Protein AF-A0A2W5H3U0-F1 (afdb_monomer)

Organism: NCBI:txid151895

Secondary structure (DSSP, 8-state):
------------------PPPP-----SS-EEEEGGG--S-HHHHTSTT---TTPEE--SSS-HHHHHHHTTSS--TTSTTGGGGSPPHHHH-GGGG-EEEE-----PPPPTT-------S--SSEE--EETTEE--SS-EE-S--

Solvent-accessible surface area (backbone atoms only — not comparable to full-atom values): 9787 Å² total; per-residue (Å²): 133,90,81,88,81,79,80,78,75,76,81,75,71,79,75,73,84,74,76,74,82,90,79,82,80,92,51,71,82,32,28,28,44,49,48,86,81,48,89,71,50,60,45,59,60,30,29,86,87,51,84,63,81,92,47,43,72,41,47,47,90,65,46,71,67,55,21,33,41,78,68,65,73,44,69,64,52,88,50,85,70,34,45,80,72,54,81,53,54,88,82,65,36,65,60,78,76,35,62,49,76,49,68,91,82,88,79,80,81,66,61,92,86,53,82,87,82,90,82,73,85,62,44,89,50,64,48,81,48,54,53,75,40,35,74,72,54,94,62,73,48,72,44,51,80,106

pLDDT: mean 89.08, std 15.35, range [42.16, 98.69]

Foldseek 3Di:
DDDDDDPPPDPPDPPPPDDDPDDDDPQADKWKDQPVVDPDDLLQCQAPPDDCPPTAGDGPVDALVVSCVVVVVADDPPPDNSVVVDDDCVVVPDSVRHMDIDDDDDDDDAPDPDDDDDDDQFDPAWDFDDHNSDTDDPDIGGHGGD

Mean predicted aligned error: 8.06 Å

Nearest PDB structures (foldseek):
  2vzo-assembly2_B  TM=7.654E-01  e=9.473E-04  Amycolatopsis orientalis
  2x09-assembly2_B  TM=8.456E-01  e=2.365E-03  Amycolatopsis orientalis
  2vzt-assembly2_B  TM=6.893E-01  e=6.832E-04  Amycolatopsis orientalis
  2vzu-assembly2_B  TM=6.865E-01  e=8.874E-04  Amycolatopsis orientalis
  2vzo-assembly1_A  TM=8.525E-01  e=4.546E-03  Amycolatopsis orientalis

Radius of gyration: 24.67 Å; Cα contacts (8 Å, |Δi|>4): 147; chains: 1; bounding box: 36×46×91 Å

InterPro domains:
  IPR008979 Galactose-binding-like domain superfamily [SSF49785] (19-137)
  IPR043534 Exo-beta-D-glucosaminidase/Endo-beta-mannosidase [PTHR43536] (24-145)
  IPR054593 Beta-mannosidase-like, galactose-binding domain-like [PF22666] (49-138)

Structure (mmCIF, N/CA/C/O backbone):
data_AF-A0A2W5H3U0-F1
#
_entry.id   AF-A0A2W5H3U0-F1
#
loop_
_atom_site.group_PDB
_atom_site.id
_atom_site.type_symbol
_atom_site.label_atom_id
_atom_site.label_alt_id
_atom_site.label_comp_id
_atom_site.label_asym_id
_atom_site.label_entity_id
_atom_site.label_seq_id
_atom_site.pdbx_PDB_ins_code
_atom_site.Cartn_x
_atom_site.Cartn_y
_atom_site.Cartn_z
_atom_site.occupancy
_atom_site.B_iso_or_equiv
_atom_site.auth_seq_id
_atom_site.auth_comp_id
_atom_site.auth_asym_id
_atom_site.auth_atom_id
_atom_site.pdbx_PDB_model_num
ATOM 1 N N . MET A 1 1 ? 16.792 -32.630 72.615 1.00 42.16 1 MET A N 1
ATOM 2 C CA . MET A 1 1 ? 16.633 -33.473 71.407 1.00 42.16 1 MET A CA 1
ATOM 3 C C . MET A 1 1 ? 15.193 -33.385 70.916 1.00 42.16 1 MET A C 1
ATOM 5 O O . MET A 1 1 ? 14.338 -33.843 71.651 1.00 42.16 1 MET A O 1
ATOM 9 N N . LYS A 1 2 ? 14.979 -32.863 69.690 1.00 45.56 2 LYS A N 1
ATOM 10 C CA . LYS A 1 2 ? 13.768 -32.979 68.830 1.00 45.56 2 LYS A CA 1
ATOM 11 C C . LYS A 1 2 ? 12.470 -32.368 69.434 1.00 45.56 2 LYS A C 1
ATOM 13 O O . LYS A 1 2 ? 12.088 -32.708 70.534 1.00 45.56 2 LYS A O 1
ATOM 18 N N . LYS A 1 3 ? 11.700 -31.493 68.784 1.00 43.41 3 LYS A N 1
ATOM 19 C CA . LYS A 1 3 ? 11.368 -31.367 67.361 1.00 43.41 3 LYS A CA 1
ATOM 20 C C . LYS A 1 3 ? 11.099 -29.896 67.017 1.00 43.41 3 LYS A C 1
ATOM 22 O O . LYS A 1 3 ? 10.334 -29.221 67.694 1.00 43.41 3 LYS A O 1
ATOM 27 N N . LEU A 1 4 ? 11.742 -29.453 65.945 1.00 49.75 4 LEU A N 1
ATOM 28 C CA . LEU A 1 4 ? 11.542 -28.184 65.260 1.00 49.75 4 LEU A CA 1
ATOM 29 C C . LEU A 1 4 ? 10.229 -28.298 64.461 1.00 49.75 4 LEU A C 1
ATOM 31 O O . LEU A 1 4 ? 10.176 -29.067 63.502 1.00 49.75 4 LEU A O 1
ATOM 35 N N . LEU A 1 5 ? 9.159 -27.620 64.886 1.00 47.81 5 LEU A N 1
ATOM 36 C CA . LEU A 1 5 ? 7.925 -27.536 64.101 1.00 47.81 5 LEU A CA 1
ATOM 37 C C . LEU A 1 5 ? 8.067 -26.350 63.138 1.00 47.81 5 LEU A C 1
ATOM 39 O O . LEU A 1 5 ? 7.993 -25.192 63.537 1.00 47.81 5 LEU A O 1
ATOM 43 N N . PHE A 1 6 ? 8.357 -26.665 61.879 1.00 47.84 6 PHE A N 1
ATOM 44 C CA . PHE A 1 6 ? 8.384 -25.724 60.768 1.00 47.84 6 PHE A CA 1
ATOM 45 C C . PHE A 1 6 ? 6.969 -25.194 60.509 1.00 47.84 6 PHE A C 1
ATOM 47 O O . PHE A 1 6 ? 6.154 -25.871 59.883 1.00 47.84 6 PHE A O 1
ATOM 54 N N . THR A 1 7 ? 6.677 -23.972 60.947 1.00 50.12 7 THR A N 1
ATOM 55 C CA . THR A 1 7 ? 5.518 -23.225 60.449 1.00 50.12 7 THR A CA 1
ATOM 56 C C . THR A 1 7 ? 5.909 -22.605 59.110 1.00 50.12 7 THR A C 1
ATOM 58 O O . THR A 1 7 ? 6.371 -21.469 59.042 1.00 50.12 7 THR A O 1
ATOM 61 N N . VAL A 1 8 ? 5.779 -23.380 58.031 1.00 49.53 8 VAL A N 1
ATOM 62 C CA . VAL A 1 8 ? 5.814 -22.861 56.658 1.00 49.53 8 VAL A CA 1
ATOM 63 C C . VAL A 1 8 ? 4.501 -22.110 56.447 1.00 49.53 8 VAL A C 1
ATOM 65 O O . VAL A 1 8 ? 3.493 -22.686 56.047 1.00 49.53 8 VAL A O 1
ATOM 68 N N . LEU A 1 9 ? 4.485 -20.829 56.818 1.00 52.00 9 LEU A N 1
ATOM 69 C CA . LEU A 1 9 ? 3.369 -19.939 56.530 1.00 52.00 9 LEU A CA 1
ATOM 70 C C . LEU A 1 9 ? 3.419 -19.628 55.030 1.00 52.00 9 LEU A C 1
ATOM 72 O O . LEU A 1 9 ? 4.367 -19.017 54.540 1.00 52.00 9 LEU A O 1
ATOM 76 N N . GLY A 1 10 ? 2.437 -20.160 54.306 1.00 51.28 10 GL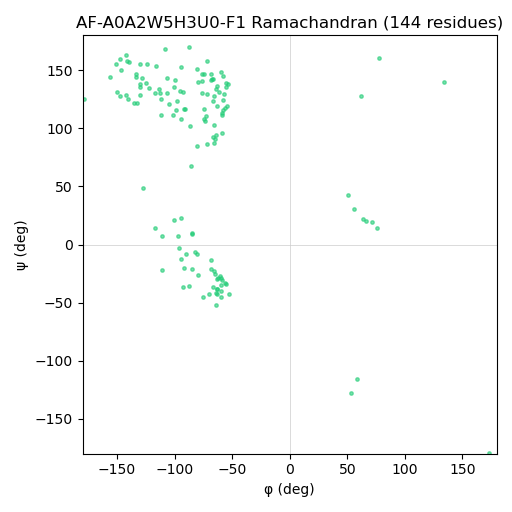Y A N 1
ATOM 77 C CA . GLY A 1 10 ? 2.366 -20.138 52.854 1.00 51.28 10 GLY A CA 1
ATOM 78 C C . GLY A 1 10 ? 2.438 -18.729 52.275 1.00 51.28 10 GLY A C 1
ATOM 79 O O . GLY A 1 10 ? 1.524 -17.925 52.445 1.00 51.28 10 GLY A O 1
ATOM 80 N N . LEU A 1 11 ? 3.489 -18.474 51.498 1.00 52.19 11 LEU A N 1
ATOM 81 C CA . LEU A 1 11 ? 3.418 -17.539 50.384 1.00 52.19 11 LEU A CA 1
ATOM 82 C C . LEU A 1 11 ? 2.464 -18.146 49.346 1.00 52.19 11 LEU A C 1
ATOM 84 O O . LEU A 1 11 ? 2.888 -18.860 48.438 1.00 52.19 11 LEU A O 1
ATOM 88 N N . LEU A 1 12 ? 1.162 -17.882 49.489 1.00 52.94 12 LEU A N 1
ATOM 89 C CA . LEU A 1 12 ? 0.269 -17.895 48.336 1.00 52.94 12 LEU A CA 1
ATOM 90 C C . LEU A 1 12 ? 0.753 -16.767 47.423 1.00 52.94 12 LEU A C 1
ATOM 92 O O . LEU A 1 12 ? 0.406 -15.601 47.598 1.00 52.94 12 LEU A O 1
ATOM 96 N N . SER A 1 13 ? 1.606 -17.117 46.467 1.00 58.81 13 SER A N 1
ATOM 97 C CA . SER A 1 13 ? 1.762 -16.305 45.276 1.00 58.81 13 SER A CA 1
ATOM 98 C C . SER A 1 13 ? 0.379 -16.236 44.632 1.00 58.81 13 SER A C 1
ATOM 100 O O . SER A 1 13 ? -0.170 -17.248 44.195 1.00 58.81 13 SER A O 1
ATOM 102 N N . LEU A 1 14 ? -0.225 -15.046 44.621 1.00 56.66 14 LEU A N 1
ATOM 103 C CA . LEU A 1 14 ? -1.252 -14.742 43.636 1.00 56.66 14 LEU A CA 1
ATOM 104 C C . LEU A 1 14 ? -0.562 -14.918 42.283 1.00 56.66 14 LEU A C 1
ATOM 106 O O . LEU A 1 14 ? 0.155 -14.032 41.825 1.00 56.66 14 LEU A O 1
ATOM 110 N N . ALA A 1 15 ? -0.718 -16.096 41.685 1.00 58.12 15 ALA A N 1
ATOM 111 C CA . ALA A 1 15 ? -0.423 -16.298 40.285 1.00 58.12 15 ALA A CA 1
ATOM 112 C C . ALA A 1 15 ? -1.423 -15.425 39.529 1.00 58.12 15 ALA A C 1
ATOM 114 O O . ALA A 1 15 ? -2.563 -15.818 39.281 1.00 58.12 15 ALA A O 1
ATOM 115 N N . THR A 1 16 ? -1.029 -14.186 39.249 1.00 59.72 16 THR A N 1
ATOM 116 C CA . THR A 1 16 ? -1.723 -13.366 38.275 1.00 59.72 16 THR A CA 1
ATOM 117 C C . THR A 1 16 ? -1.655 -14.142 36.970 1.00 59.72 16 THR A C 1
ATOM 119 O O . THR A 1 16 ? -0.581 -14.368 36.416 1.00 59.72 16 THR A O 1
ATOM 122 N N . ILE A 1 17 ? -2.806 -14.637 36.518 1.00 59.31 17 ILE A N 1
ATOM 123 C CA . ILE A 1 17 ? -2.934 -15.214 35.186 1.00 59.31 17 ILE A CA 1
ATOM 124 C C . ILE A 1 17 ? -2.737 -14.039 34.233 1.00 59.31 17 ILE A C 1
ATOM 126 O O . ILE A 1 17 ? -3.658 -13.270 33.966 1.00 59.31 17 ILE A O 1
ATOM 130 N N . THR A 1 18 ? -1.498 -13.835 33.801 1.00 56.84 18 THR A N 1
ATOM 131 C CA . THR A 1 18 ? -1.183 -12.885 32.749 1.00 56.84 18 THR A CA 1
ATOM 132 C C . THR A 1 18 ? -1.647 -13.517 31.448 1.00 56.84 18 THR A C 1
ATOM 134 O O . THR A 1 18 ? -1.073 -14.486 30.953 1.00 56.84 18 THR A O 1
ATOM 137 N N . PHE A 1 19 ? -2.744 -13.006 30.900 1.00 60.31 19 PHE A N 1
ATOM 138 C CA . PHE A 1 19 ? -3.111 -13.345 29.536 1.00 60.31 19 PHE A CA 1
ATOM 139 C C . PHE A 1 19 ? -2.056 -12.738 28.613 1.00 60.31 19 PHE A C 1
ATOM 141 O O . PHE A 1 19 ? -1.789 -11.536 28.667 1.00 60.31 19 PHE A O 1
ATOM 148 N N . ALA A 1 20 ? -1.419 -13.581 27.799 1.00 65.44 20 ALA A N 1
ATOM 149 C CA . ALA A 1 20 ? -0.597 -13.097 26.703 1.00 65.44 20 ALA A CA 1
ATOM 150 C C . ALA A 1 20 ? -1.463 -12.221 25.787 1.00 65.44 20 ALA A C 1
ATOM 152 O O . ALA A 1 20 ? -2.652 -12.490 25.602 1.00 65.44 20 ALA A O 1
ATOM 153 N N . GLN A 1 21 ? -0.871 -11.171 25.221 1.00 70.88 21 GLN A N 1
ATOM 154 C CA . GLN A 1 21 ? -1.563 -10.325 24.258 1.00 70.88 21 GLN A CA 1
ATOM 155 C C . GLN A 1 21 ? -2.042 -11.190 23.084 1.00 70.88 21 GLN A C 1
ATOM 157 O O . GLN A 1 21 ? -1.240 -11.882 22.454 1.00 70.88 21 GLN A O 1
ATOM 162 N N . ASN A 1 22 ? -3.344 -11.157 22.786 1.00 82.62 22 ASN A N 1
ATOM 163 C CA . ASN A 1 22 ? -3.863 -11.781 21.573 1.00 82.62 22 ASN A CA 1
ATOM 164 C C . ASN A 1 22 ? -3.257 -11.060 20.367 1.00 82.62 22 ASN A C 1
ATOM 166 O O . ASN A 1 22 ? -3.450 -9.857 20.192 1.00 82.62 22 ASN A O 1
ATOM 170 N N . GLN A 1 23 ? -2.511 -11.798 19.549 1.00 89.62 23 GLN A N 1
ATOM 171 C CA . GLN A 1 23 ? -1.860 -11.281 18.354 1.00 89.62 23 GLN A CA 1
ATOM 172 C C . GLN A 1 23 ? -2.187 -12.185 17.170 1.00 89.62 23 GLN A C 1
ATOM 174 O O . GLN A 1 23 ? -2.101 -13.408 17.261 1.00 89.62 23 GLN A O 1
ATOM 179 N N . TYR A 1 24 ? -2.517 -11.569 16.041 1.00 93.75 24 TYR A N 1
ATOM 180 C CA . TYR A 1 24 ? -2.625 -12.242 14.755 1.00 93.75 24 TYR A CA 1
ATOM 181 C C . TYR A 1 24 ? -2.028 -11.357 13.664 1.00 93.75 24 TYR A C 1
ATOM 183 O O . TYR A 1 24 ? -1.890 -10.142 13.822 1.00 93.75 24 TYR A O 1
ATOM 191 N N . GLU A 1 25 ? -1.630 -11.978 12.560 1.00 95.00 25 GLU A N 1
ATOM 192 C CA . GLU A 1 25 ? -0.994 -11.270 11.458 1.00 95.00 25 GLU A CA 1
ATOM 193 C C . GLU A 1 25 ? -2.008 -10.879 10.385 1.00 95.00 25 GLU A C 1
ATOM 195 O O . GLU A 1 25 ? -2.778 -11.694 9.878 1.00 95.00 25 GLU A O 1
ATOM 200 N N . LEU A 1 26 ? -1.942 -9.618 9.965 1.00 96.56 26 LEU A N 1
ATOM 201 C CA . LEU A 1 26 ? -2.602 -9.135 8.761 1.00 96.56 26 LEU A CA 1
ATOM 202 C C . LEU A 1 26 ? -1.679 -9.388 7.557 1.00 96.56 26 LEU A C 1
ATOM 204 O O . LEU A 1 26 ? -1.154 -8.446 6.978 1.00 96.56 26 LEU A O 1
ATOM 208 N N . ASN A 1 27 ? -1.439 -10.650 7.191 1.00 96.12 27 ASN A N 1
ATOM 209 C CA . ASN A 1 27 ? -0.478 -11.046 6.141 1.00 96.12 27 ASN A CA 1
ATOM 210 C C . ASN A 1 27 ? -1.136 -11.620 4.866 1.00 96.12 27 ASN A C 1
ATOM 212 O O . ASN A 1 27 ? -0.466 -12.108 3.968 1.00 96.12 27 ASN A O 1
ATOM 216 N N . THR A 1 28 ? -2.462 -11.578 4.753 1.00 96.56 28 THR A N 1
ATOM 217 C CA . THR A 1 28 ? -3.189 -12.140 3.602 1.00 96.56 28 THR A CA 1
ATOM 218 C C . THR A 1 28 ? -4.368 -11.267 3.196 1.00 96.56 28 THR A C 1
ATOM 220 O O . THR A 1 28 ? -4.890 -10.484 3.993 1.00 96.56 28 THR A O 1
ATOM 223 N N . GLY A 1 29 ? -4.812 -11.40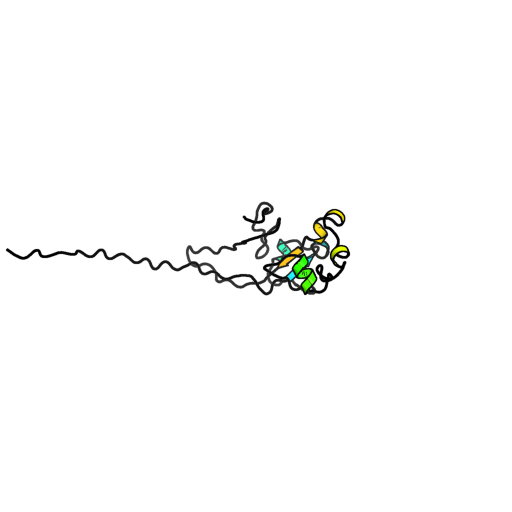4 1.943 1.00 97.31 29 GLY A N 1
ATOM 224 C CA . GLY A 1 29 ? -5.998 -10.710 1.428 1.00 97.31 29 GLY A CA 1
ATOM 225 C C . GLY A 1 29 ? -5.812 -9.206 1.218 1.00 97.31 29 GLY A C 1
ATOM 226 O O . GLY A 1 29 ? -6.797 -8.477 1.164 1.00 97.31 29 GLY A O 1
ATOM 227 N N . TRP A 1 30 ? -4.567 -8.735 1.125 1.00 98.44 30 TRP A N 1
ATOM 228 C CA . TRP A 1 30 ? -4.284 -7.358 0.745 1.00 98.44 30 TRP A CA 1
ATOM 229 C C . TRP A 1 30 ? -4.520 -7.150 -0.747 1.00 98.44 30 TRP A C 1
ATOM 231 O O . TRP A 1 30 ? -4.247 -8.024 -1.573 1.00 98.44 30 TRP A O 1
ATOM 241 N N . VAL A 1 31 ? -4.966 -5.951 -1.092 1.00 98.69 31 VAL A N 1
ATOM 242 C CA . VAL A 1 31 ? -5.010 -5.452 -2.464 1.00 98.69 31 VAL A CA 1
ATOM 243 C C . VAL A 1 31 ? -4.238 -4.147 -2.554 1.00 98.69 31 VAL A C 1
ATOM 245 O O . VAL A 1 31 ? -4.085 -3.430 -1.562 1.00 98.69 31 VAL A O 1
ATOM 248 N N . CYS A 1 32 ? -3.743 -3.819 -3.740 1.00 98.62 32 CYS A N 1
ATOM 249 C CA . CYS A 1 32 ? -3.078 -2.551 -3.963 1.00 98.62 32 CYS A CA 1
ATOM 250 C C . CYS A 1 32 ? -3.384 -1.950 -5.330 1.00 98.62 32 CYS A C 1
ATOM 252 O O . CYS A 1 32 ? -3.881 -2.609 -6.250 1.00 98.62 32 CYS A O 1
ATOM 254 N N . LYS A 1 33 ? -3.091 -0.656 -5.438 1.00 98.44 33 LYS A N 1
ATOM 255 C CA . LYS A 1 33 ? -3.222 0.111 -6.673 1.00 98.44 33 LYS A CA 1
ATOM 256 C C . LYS A 1 33 ? -2.292 1.319 -6.651 1.00 98.44 33 LYS A C 1
ATOM 258 O O . LYS A 1 33 ? -2.050 1.895 -5.588 1.00 98.44 33 LYS A O 1
ATOM 263 N N . ASN A 1 34 ? -1.735 1.676 -7.808 1.00 98.19 34 ASN A N 1
ATOM 264 C CA . ASN A 1 34 ? -0.789 2.783 -7.895 1.00 98.19 34 ASN A CA 1
ATOM 265 C C . ASN A 1 34 ? -1.498 4.111 -7.585 1.00 98.19 34 ASN A C 1
ATOM 267 O O . ASN A 1 34 ? -2.643 4.321 -7.995 1.00 98.19 34 ASN A O 1
ATOM 271 N N . VAL A 1 35 ? -0.817 5.026 -6.890 1.00 97.31 35 VAL A N 1
ATOM 272 C CA . VAL A 1 35 ? -1.390 6.338 -6.539 1.00 97.31 35 VAL A CA 1
ATOM 273 C C . VAL A 1 35 ? -1.782 7.174 -7.760 1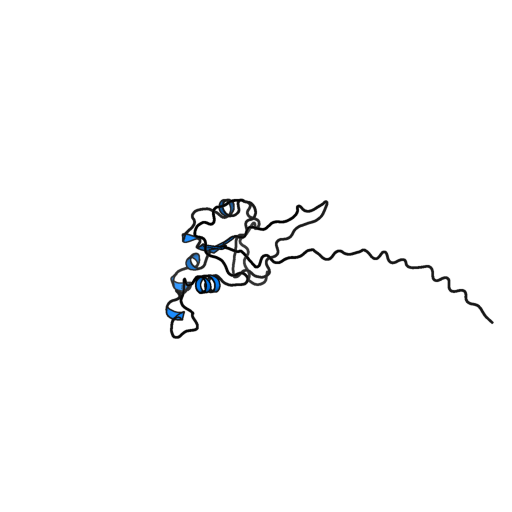.00 97.31 35 VAL A C 1
ATOM 275 O O . VAL A 1 35 ? -2.721 7.954 -7.676 1.00 97.31 35 VAL A O 1
ATOM 278 N N . LYS A 1 36 ? -1.133 6.984 -8.915 1.00 96.69 36 LYS A N 1
ATOM 279 C CA . LYS A 1 36 ? -1.473 7.674 -10.171 1.00 96.69 36 LYS A CA 1
ATOM 280 C C . LYS A 1 36 ? -2.824 7.241 -10.745 1.00 96.69 36 LYS A C 1
ATOM 282 O O . LYS A 1 36 ? -3.409 7.959 -11.550 1.00 96.69 36 LYS A O 1
ATOM 287 N N . GLU A 1 37 ? -3.323 6.070 -10.355 1.00 96.94 37 GLU A N 1
ATOM 288 C CA . GLU A 1 37 ? -4.565 5.496 -10.880 1.00 96.94 37 GLU A CA 1
ATOM 289 C C . GLU A 1 37 ? -5.790 5.785 -10.000 1.00 96.94 37 GLU A C 1
ATOM 291 O O . GLU A 1 37 ? -6.903 5.374 -10.342 1.00 96.94 37 GLU A O 1
ATOM 296 N N . ILE A 1 38 ? -5.607 6.451 -8.855 1.00 95.19 38 ILE A N 1
ATOM 297 C CA . ILE A 1 38 ? -6.673 6.762 -7.899 1.00 95.19 38 ILE A CA 1
ATOM 298 C C . ILE A 1 38 ? -6.613 8.244 -7.544 1.00 95.19 38 ILE A C 1
ATOM 300 O O . ILE A 1 38 ? -5.576 8.755 -7.142 1.00 95.19 38 ILE A O 1
ATOM 304 N N . LYS A 1 39 ? -7.753 8.928 -7.664 1.00 94.81 39 LYS A N 1
ATOM 305 C CA . LYS A 1 39 ? -7.891 10.343 -7.280 1.00 94.81 39 LYS A CA 1
ATOM 306 C C . LYS A 1 39 ? -8.361 10.531 -5.838 1.00 94.81 39 LYS A C 1
ATOM 308 O O . LYS A 1 39 ? -8.187 11.609 -5.276 1.00 94.81 39 LYS A O 1
ATOM 313 N N . ASP A 1 40 ? -8.964 9.497 -5.262 1.00 97.00 40 ASP A N 1
ATOM 314 C CA . ASP A 1 40 ? -9.449 9.510 -3.890 1.00 97.00 40 ASP A CA 1
ATOM 315 C C . ASP A 1 40 ? -8.285 9.552 -2.892 1.00 97.00 40 ASP A C 1
ATOM 317 O O . ASP A 1 40 ? -7.207 9.004 -3.125 1.00 97.00 40 ASP A O 1
ATOM 321 N N . ASN A 1 41 ? -8.503 10.223 -1.763 1.00 96.94 41 ASN A N 1
ATOM 322 C CA . ASN A 1 41 ? -7.518 10.314 -0.688 1.00 96.94 41 ASN A CA 1
ATOM 323 C C . ASN A 1 41 ? -7.639 9.135 0.296 1.00 96.94 41 ASN A C 1
ATOM 325 O O . ASN A 1 41 ? -8.623 8.395 0.291 1.00 96.94 41 ASN A O 1
ATOM 329 N N . GLY A 1 42 ? -6.662 8.994 1.198 1.00 97.25 42 GLY A N 1
ATOM 330 C CA . GLY A 1 42 ? -6.643 7.904 2.183 1.00 97.25 42 GLY A CA 1
ATOM 331 C C . GLY A 1 42 ? -7.871 7.866 3.104 1.00 97.25 42 GLY A C 1
ATOM 332 O O . GLY A 1 42 ? -8.323 6.789 3.489 1.00 97.25 42 GLY A O 1
ATOM 333 N N . THR A 1 43 ? -8.479 9.019 3.399 1.00 97.88 43 THR A N 1
ATOM 334 C CA . THR A 1 43 ? -9.7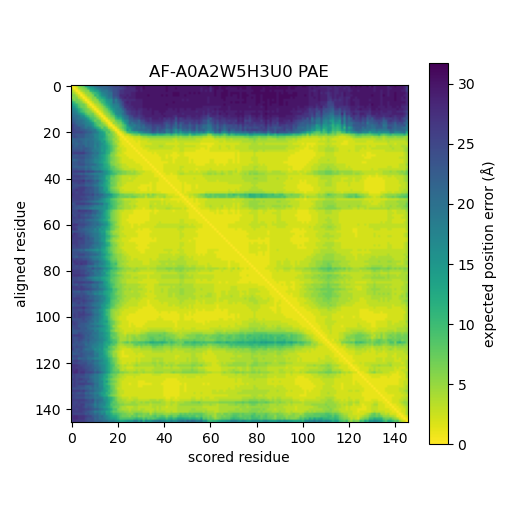34 9.110 4.166 1.00 97.88 43 THR A CA 1
ATOM 335 C C . THR A 1 43 ? -10.922 8.515 3.409 1.00 97.88 43 THR A C 1
ATOM 337 O O . THR A 1 43 ? -11.790 7.908 4.025 1.00 97.88 43 THR A O 1
ATOM 340 N N . ALA A 1 44 ? -10.997 8.667 2.088 1.00 97.94 44 ALA A N 1
ATOM 341 C CA . ALA A 1 44 ? -12.039 8.034 1.284 1.00 97.94 44 ALA A CA 1
ATOM 342 C C . ALA A 1 44 ? -11.771 6.533 1.094 1.00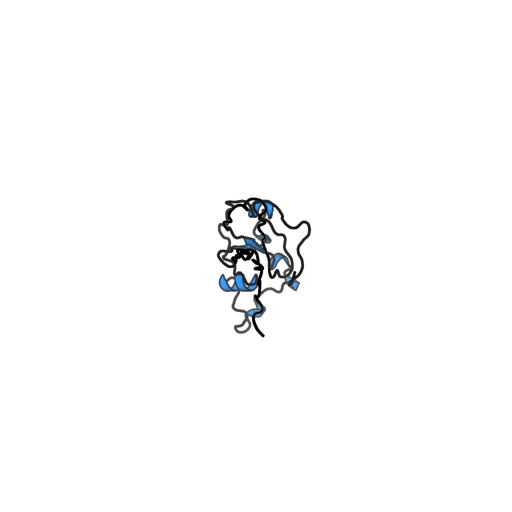 97.94 44 ALA A C 1
ATOM 344 O O . ALA A 1 44 ? -12.677 5.730 1.300 1.00 97.94 44 ALA A O 1
ATOM 345 N N . ILE A 1 45 ? -10.524 6.168 0.777 1.00 98.12 45 ILE A N 1
ATOM 346 C CA . ILE A 1 45 ? -10.100 4.785 0.501 1.00 98.12 45 ILE A CA 1
ATOM 347 C C . ILE A 1 45 ? -10.273 3.872 1.722 1.00 98.12 45 ILE A C 1
ATOM 349 O O . ILE A 1 45 ? -10.664 2.722 1.576 1.00 98.12 45 ILE A O 1
ATOM 353 N N . SER A 1 46 ? -10.002 4.375 2.931 1.00 98.19 46 SER A N 1
ATOM 354 C CA . SER A 1 46 ? -10.076 3.585 4.173 1.00 98.19 46 SER A CA 1
ATOM 355 C C . SER A 1 46 ? -11.476 3.495 4.789 1.00 98.19 46 SER A C 1
ATOM 357 O O . SER A 1 46 ? -11.612 3.052 5.929 1.00 98.19 46 SER A O 1
ATOM 359 N N . LYS A 1 47 ? -12.527 3.957 4.098 1.00 97.62 47 LYS A N 1
ATOM 360 C CA . LYS A 1 47 ? -13.907 3.770 4.565 1.00 97.62 47 LYS A CA 1
ATOM 361 C C . LYS A 1 47 ? -14.368 2.342 4.307 1.00 97.62 47 LYS A C 1
ATOM 363 O O . LYS A 1 47 ? -14.068 1.762 3.267 1.00 97.62 47 LYS A O 1
ATOM 368 N N . ASN A 1 48 ? -15.208 1.841 5.210 1.00 90.25 48 ASN A N 1
ATOM 369 C CA . ASN A 1 48 ? -15.920 0.585 5.002 1.00 90.25 48 ASN A CA 1
ATOM 370 C C . ASN A 1 48 ? -16.675 0.617 3.665 1.00 90.25 48 ASN A C 1
ATOM 372 O O . ASN A 1 48 ? -17.320 1.616 3.336 1.00 90.25 48 ASN A O 1
ATOM 376 N N . ASN A 1 49 ? -16.622 -0.495 2.931 1.00 90.00 49 ASN A N 1
ATOM 377 C CA . ASN A 1 49 ? -17.262 -0.681 1.625 1.00 90.00 49 ASN A CA 1
ATOM 378 C C . ASN A 1 49 ? -16.694 0.187 0.485 1.00 90.00 49 ASN A C 1
ATOM 380 O O . ASN A 1 49 ? -17.374 0.385 -0.526 1.00 90.00 49 ASN A O 1
ATOM 384 N N . TYR A 1 50 ? -15.468 0.707 0.607 1.00 96.50 50 TYR A N 1
ATOM 385 C CA . TYR A 1 50 ? -14.795 1.320 -0.535 1.00 96.50 50 TYR A CA 1
ATOM 386 C C . TYR A 1 50 ? -14.601 0.283 -1.654 1.00 96.50 50 TYR A C 1
ATOM 388 O O . TYR A 1 50 ? -14.138 -0.835 -1.429 1.00 96.50 50 TYR A O 1
ATOM 396 N N . SER A 1 51 ? -14.975 0.637 -2.885 1.00 95.38 51 SER A N 1
ATOM 397 C CA . SER A 1 51 ? -14.906 -0.303 -4.004 1.00 95.38 51 SER A CA 1
ATOM 398 C C . SER A 1 51 ? -13.466 -0.516 -4.460 1.00 95.38 51 SER A C 1
ATOM 400 O O . SER A 1 51 ? -12.820 0.381 -5.002 1.00 95.38 51 SER A O 1
ATOM 402 N N . VAL A 1 52 ? -12.990 -1.751 -4.324 1.00 96.00 52 VAL A N 1
ATOM 403 C CA . VAL A 1 52 ? -11.665 -2.189 -4.792 1.00 96.00 52 VAL A CA 1
ATOM 404 C C . VAL A 1 52 ? -11.705 -2.818 -6.187 1.00 96.00 52 VAL A C 1
ATOM 406 O O . VAL A 1 52 ? -10.829 -3.594 -6.568 1.00 96.00 52 VAL A O 1
ATOM 409 N N . LYS A 1 53 ? -12.726 -2.498 -6.993 1.00 95.12 53 LYS A N 1
ATOM 410 C CA . LYS A 1 53 ? -12.838 -3.026 -8.359 1.00 95.12 53 LYS A CA 1
ATOM 411 C C . LYS A 1 53 ? -11.583 -2.671 -9.168 1.00 95.12 53 LYS A C 1
ATOM 413 O O . LYS A 1 53 ? -11.181 -1.509 -9.237 1.00 95.12 53 LYS A O 1
ATOM 418 N N . ASN A 1 54 ? -10.997 -3.674 -9.821 1.00 94.69 54 ASN A N 1
ATOM 419 C CA . ASN A 1 54 ? -9.762 -3.561 -10.608 1.00 94.69 54 ASN A CA 1
ATOM 420 C C . ASN A 1 54 ? -8.517 -3.166 -9.792 1.00 94.69 54 ASN A C 1
ATOM 422 O O . ASN A 1 54 ? -7.569 -2.620 -10.357 1.00 94.69 54 ASN A O 1
ATOM 426 N N . TRP A 1 55 ? -8.516 -3.390 -8.479 1.00 98.12 55 TRP A N 1
ATOM 427 C CA . TRP A 1 55 ? -7.276 -3.435 -7.707 1.00 98.12 55 TRP A CA 1
ATOM 428 C C . TRP A 1 55 ? -6.631 -4.808 -7.891 1.00 98.12 55 TRP A C 1
ATOM 430 O O . TRP A 1 55 ? -7.324 -5.795 -8.140 1.00 98.12 55 TRP A O 1
ATOM 440 N N . MET A 1 56 ? -5.308 -4.869 -7.794 1.00 98.50 56 MET A N 1
ATOM 441 C CA . MET A 1 56 ? -4.579 -6.133 -7.890 1.00 98.50 56 MET A CA 1
ATOM 442 C C . MET A 1 56 ? -4.322 -6.708 -6.500 1.00 98.50 56 MET A C 1
ATOM 444 O O . MET A 1 56 ? -4.229 -5.958 -5.529 1.00 98.50 56 MET A O 1
ATOM 448 N N . SER A 1 57 ? -4.198 -8.030 -6.390 1.00 98.56 57 SER A N 1
ATOM 449 C CA . SER A 1 57 ? -3.793 -8.670 -5.135 1.00 98.56 57 SER A CA 1
ATOM 450 C C . SER A 1 57 ? -2.378 -8.238 -4.766 1.00 98.56 57 SER A C 1
ATOM 452 O O . SER A 1 57 ? -1.504 -8.204 -5.629 1.00 98.56 57 SER A O 1
ATOM 454 N N . ALA A 1 58 ? -2.150 -7.915 -3.497 1.00 98.69 58 ALA A N 1
ATOM 455 C CA . ALA A 1 58 ? -0.863 -7.463 -2.993 1.00 98.69 58 ALA A CA 1
ATOM 456 C C . ALA A 1 58 ? -0.169 -8.543 -2.162 1.00 98.69 58 ALA A C 1
ATOM 458 O O . ALA A 1 58 ? -0.811 -9.271 -1.404 1.00 98.69 58 ALA A O 1
ATOM 459 N N . VAL A 1 59 ? 1.155 -8.615 -2.288 1.00 98.38 59 VAL A N 1
ATOM 460 C CA . VAL A 1 59 ? 1.990 -9.558 -1.539 1.00 98.38 59 VAL A CA 1
ATOM 461 C C . VAL A 1 59 ? 2.466 -8.887 -0.253 1.00 98.38 59 VAL A C 1
ATOM 463 O O . VAL A 1 59 ? 3.189 -7.891 -0.305 1.00 98.38 59 VAL A O 1
ATOM 466 N N . VAL A 1 60 ? 2.059 -9.429 0.897 1.00 97.19 60 VAL A N 1
ATOM 467 C CA . VAL A 1 60 ? 2.456 -8.964 2.234 1.00 97.19 60 VAL A CA 1
ATOM 468 C C . VAL A 1 60 ? 2.818 -10.192 3.081 1.00 97.19 60 VAL A C 1
ATOM 470 O O . VAL A 1 60 ? 1.963 -11.049 3.247 1.00 97.19 60 VAL A O 1
ATOM 473 N N . PRO A 1 61 ? 4.037 -10.308 3.635 1.00 96.81 61 PRO A N 1
ATOM 474 C CA . PRO A 1 61 ? 5.174 -9.410 3.443 1.00 96.81 61 PRO A CA 1
ATOM 475 C C . PRO A 1 61 ? 5.713 -9.470 2.005 1.00 96.81 61 PRO A C 1
ATOM 477 O O . PRO A 1 61 ? 5.760 -10.529 1.388 1.00 96.81 61 PRO A O 1
ATOM 480 N N . GLY A 1 62 ? 6.136 -8.325 1.473 1.00 96.62 62 GLY A N 1
ATOM 481 C CA . GLY A 1 62 ? 6.645 -8.205 0.109 1.00 96.62 62 GLY A CA 1
ATOM 482 C C . GLY A 1 62 ? 6.901 -6.752 -0.277 1.00 96.62 62 GLY A C 1
ATOM 483 O O . GLY A 1 62 ? 6.700 -5.833 0.516 1.00 96.62 62 GLY A O 1
ATOM 484 N N . THR A 1 63 ? 7.359 -6.538 -1.508 1.00 96.88 63 THR A N 1
ATOM 485 C CA . THR A 1 63 ? 7.534 -5.196 -2.081 1.00 96.88 63 THR A CA 1
ATOM 486 C C . THR A 1 63 ? 6.490 -4.922 -3.160 1.00 96.88 63 THR A C 1
ATOM 488 O O . THR A 1 63 ? 5.839 -5.836 -3.675 1.00 96.88 63 THR A O 1
ATOM 491 N N . VAL A 1 64 ? 6.382 -3.659 -3.581 1.00 97.44 64 VAL A N 1
ATOM 492 C CA . VAL A 1 64 ? 5.651 -3.302 -4.807 1.00 97.44 64 VAL A CA 1
ATOM 493 C C . VAL A 1 64 ? 6.160 -4.125 -5.992 1.00 97.44 64 VAL A C 1
ATOM 495 O O . VAL A 1 64 ? 5.357 -4.655 -6.748 1.00 97.44 64 VAL A O 1
ATOM 498 N N . LEU A 1 65 ? 7.478 -4.309 -6.121 1.00 97.38 65 LEU A N 1
ATOM 499 C CA . LEU A 1 65 ? 8.067 -5.092 -7.208 1.00 97.38 65 LEU A CA 1
ATOM 500 C C . LEU A 1 65 ? 7.654 -6.570 -7.152 1.00 97.38 65 LEU A C 1
ATOM 502 O O . LEU A 1 65 ? 7.288 -7.137 -8.176 1.00 97.38 65 LEU A O 1
ATOM 506 N N . THR A 1 66 ? 7.633 -7.159 -5.953 1.00 97.88 66 THR A N 1
ATOM 507 C CA . THR A 1 66 ? 7.145 -8.536 -5.733 1.00 97.88 66 THR A CA 1
ATOM 508 C C . THR A 1 66 ? 5.685 -8.654 -6.165 1.00 97.88 66 THR A C 1
ATOM 510 O O . THR A 1 66 ? 5.313 -9.560 -6.899 1.00 97.88 66 THR A O 1
ATOM 513 N N . THR A 1 67 ? 4.861 -7.677 -5.779 1.00 98.44 67 THR A N 1
ATOM 514 C CA . THR A 1 67 ? 3.448 -7.640 -6.166 1.00 98.44 67 THR A CA 1
ATOM 515 C C . THR A 1 67 ? 3.267 -7.507 -7.679 1.00 98.44 67 THR A C 1
ATOM 517 O O . THR A 1 67 ? 2.429 -8.193 -8.265 1.00 98.44 67 THR A O 1
ATOM 520 N N . LEU A 1 68 ? 4.049 -6.646 -8.334 1.00 98.44 68 LEU A N 1
ATOM 521 C CA . LEU A 1 68 ? 4.008 -6.489 -9.787 1.00 98.44 68 LEU A CA 1
ATOM 522 C C . LEU A 1 68 ? 4.432 -7.776 -10.506 1.00 98.44 68 LEU A C 1
ATOM 524 O O . LEU A 1 68 ? 3.825 -8.117 -11.521 1.00 98.44 68 LEU A O 1
ATOM 528 N N . LEU A 1 69 ? 5.429 -8.492 -9.983 1.00 98.38 69 LEU A N 1
ATOM 529 C CA . LEU A 1 69 ? 5.880 -9.774 -10.523 1.00 98.38 69 LEU A CA 1
ATOM 530 C C . LEU A 1 69 ? 4.782 -10.842 -10.428 1.00 98.38 69 LEU A C 1
ATOM 532 O O . LEU A 1 69 ? 4.413 -11.416 -11.452 1.00 98.38 69 LEU A O 1
ATOM 536 N N . GLU A 1 70 ? 4.195 -11.043 -9.244 1.00 98.38 70 GLU A N 1
ATOM 537 C CA . GLU A 1 70 ? 3.119 -12.029 -9.029 1.00 98.38 70 GLU A CA 1
ATOM 538 C C . GLU A 1 70 ? 1.883 -11.750 -9.899 1.00 98.38 70 GLU A C 1
ATOM 540 O O . GLU A 1 70 ? 1.246 -12.660 -10.430 1.00 98.38 70 GLU A O 1
ATOM 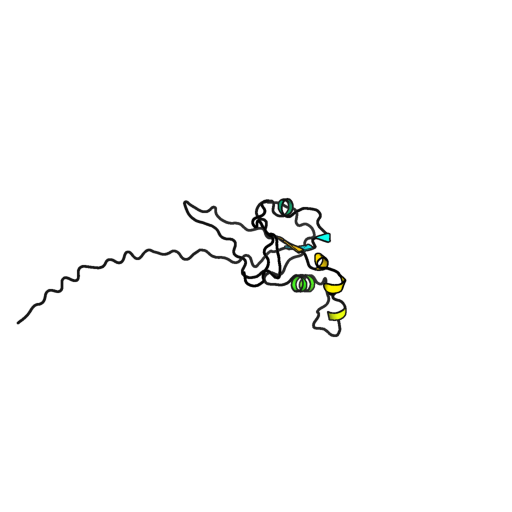545 N N . ASN A 1 71 ? 1.577 -10.471 -10.136 1.00 98.50 71 ASN A N 1
ATOM 546 C CA . ASN A 1 71 ? 0.490 -10.056 -11.026 1.00 98.50 71 ASN A CA 1
ATOM 547 C C . ASN A 1 71 ? 0.900 -9.984 -12.510 1.00 98.50 71 ASN A C 1
ATOM 549 O O . ASN A 1 71 ? 0.138 -9.462 -13.330 1.00 98.50 71 ASN A O 1
ATOM 553 N N . LYS A 1 72 ? 2.092 -10.483 -12.874 1.00 97.94 72 LYS A N 1
ATOM 554 C CA . LYS A 1 72 ? 2.630 -10.524 -14.247 1.00 97.94 72 LYS A CA 1
ATOM 555 C C . LYS A 1 72 ? 2.679 -9.149 -14.930 1.00 97.94 72 LYS A C 1
ATOM 557 O O . LYS A 1 72 ? 2.530 -9.039 -16.146 1.00 97.94 72 LYS A O 1
ATOM 562 N N . LYS A 1 73 ? 2.856 -8.081 -14.147 1.00 97.75 73 LYS A N 1
ATOM 563 C CA . LYS A 1 73 ? 2.986 -6.691 -14.623 1.00 97.75 73 LYS A CA 1
ATOM 564 C C . LYS A 1 73 ? 4.409 -6.341 -15.033 1.00 97.75 73 LYS A C 1
ATOM 566 O O . LYS A 1 73 ? 4.604 -5.410 -15.808 1.00 97.75 73 LYS A O 1
ATOM 571 N N . ILE A 1 74 ? 5.380 -7.091 -14.530 1.00 97.81 74 ILE A N 1
ATOM 572 C CA . ILE A 1 74 ? 6.783 -7.011 -14.921 1.00 97.81 74 ILE A CA 1
ATOM 573 C C . ILE A 1 74 ? 7.302 -8.415 -15.246 1.00 97.81 74 ILE A C 1
ATOM 575 O O . ILE A 1 74 ? 6.746 -9.400 -14.752 1.00 97.81 74 ILE A O 1
ATOM 579 N N . PRO A 1 75 ? 8.345 -8.531 -16.080 1.00 98.00 75 PRO A N 1
ATOM 580 C CA . PRO A 1 75 ? 9.009 -9.807 -16.290 1.00 98.00 75 PRO A CA 1
ATOM 581 C C . PRO A 1 75 ? 9.841 -10.209 -15.062 1.00 98.00 75 PRO A C 1
ATOM 583 O O . PRO A 1 75 ? 10.262 -9.346 -14.294 1.00 98.00 75 PRO A O 1
ATOM 586 N N . ASP A 1 76 ? 10.125 -11.508 -14.918 1.00 97.88 76 ASP A N 1
ATOM 587 C CA . ASP A 1 76 ? 11.031 -12.012 -13.878 1.00 97.88 76 ASP A CA 1
ATOM 588 C C . ASP A 1 76 ? 12.417 -11.355 -14.018 1.00 97.88 76 ASP A C 1
ATOM 590 O O . ASP A 1 76 ? 13.069 -11.564 -15.053 1.00 97.88 76 ASP A O 1
ATOM 594 N N . PRO A 1 77 ? 12.866 -10.559 -13.023 1.00 97.31 77 PRO A N 1
ATOM 595 C CA . PRO A 1 77 ? 14.135 -9.842 -13.086 1.00 97.31 77 PRO A CA 1
ATOM 596 C C . PRO A 1 77 ? 15.353 -10.769 -13.101 1.00 97.31 77 PRO A C 1
ATOM 598 O O . PRO A 1 77 ? 16.402 -10.355 -13.592 1.00 97.31 77 PRO A O 1
ATOM 601 N N . PHE A 1 78 ? 15.231 -12.006 -12.608 1.00 97.31 78 PHE A N 1
ATOM 602 C CA . PHE A 1 78 ? 16.335 -12.966 -12.557 1.00 97.31 78 PHE A CA 1
ATOM 603 C C . PHE A 1 78 ? 16.562 -13.703 -13.882 1.00 97.31 78 PHE A C 1
ATOM 605 O O . PHE A 1 78 ? 17.552 -14.421 -14.023 1.00 97.31 78 PHE A O 1
ATOM 612 N N . TYR A 1 79 ? 15.687 -13.517 -14.875 1.00 98.25 79 TYR A N 1
ATOM 613 C CA . TYR A 1 79 ? 15.823 -14.161 -16.177 1.00 98.25 79 TYR A CA 1
ATOM 614 C C . TYR A 1 79 ? 16.456 -13.240 -17.231 1.00 98.25 79 TYR A C 1
ATOM 616 O O . TYR A 1 79 ? 15.861 -12.250 -17.672 1.00 98.25 79 TYR A O 1
ATOM 624 N N . GLY A 1 80 ? 17.647 -13.616 -17.707 1.00 97.81 80 GLY A N 1
ATOM 625 C CA . GLY A 1 80 ? 18.354 -12.917 -18.784 1.00 97.81 80 GLY A CA 1
ATOM 626 C C . GLY A 1 80 ? 18.520 -11.421 -18.497 1.00 97.81 80 GLY A C 1
ATOM 627 O O . GLY A 1 80 ? 18.979 -11.032 -17.431 1.00 97.81 80 GLY A O 1
ATOM 628 N N . MET A 1 81 ? 18.113 -10.573 -19.448 1.00 97.69 81 MET A N 1
ATOM 629 C CA . MET A 1 81 ? 18.188 -9.106 -19.327 1.00 97.69 81 MET A CA 1
ATOM 630 C C . MET A 1 81 ? 16.845 -8.459 -18.957 1.00 97.69 81 MET A C 1
ATOM 632 O O . MET A 1 81 ? 16.624 -7.279 -19.233 1.00 97.69 81 MET A O 1
ATOM 636 N N . ASN A 1 82 ? 15.910 -9.212 -18.373 1.00 98.31 82 ASN A N 1
ATOM 637 C CA . ASN A 1 82 ? 14.590 -8.685 -18.024 1.00 98.31 82 ASN A CA 1
ATOM 638 C C . ASN A 1 82 ? 14.643 -7.549 -17.002 1.00 98.31 82 ASN A C 1
ATOM 640 O O . ASN A 1 82 ? 13.793 -6.664 -17.064 1.00 98.31 82 ASN A O 1
ATOM 644 N N . ASN A 1 83 ? 15.656 -7.521 -16.132 1.00 97.25 83 ASN A N 1
ATOM 645 C CA . ASN A 1 83 ? 15.847 -6.424 -15.187 1.00 97.25 83 ASN A CA 1
ATOM 646 C C . ASN A 1 83 ? 15.928 -5.050 -15.887 1.00 97.25 83 ASN A C 1
ATOM 648 O O . ASN A 1 83 ? 15.375 -4.078 -15.389 1.00 97.25 83 ASN A O 1
ATOM 652 N N . ASN A 1 84 ? 16.492 -4.976 -17.101 1.00 97.00 84 ASN A N 1
ATOM 653 C CA . ASN A 1 84 ? 16.566 -3.731 -17.885 1.00 97.00 84 ASN A CA 1
ATOM 654 C C . ASN A 1 84 ? 15.200 -3.238 -18.394 1.00 97.00 84 ASN A C 1
ATOM 656 O O . ASN A 1 84 ? 15.093 -2.120 -18.893 1.00 97.00 84 ASN A O 1
ATOM 660 N N . LYS A 1 85 ? 14.161 -4.077 -18.321 1.00 97.19 85 LYS A N 1
ATOM 661 C CA . LYS A 1 85 ? 12.787 -3.730 -18.707 1.00 97.19 85 LYS A CA 1
ATOM 662 C C . LYS A 1 85 ? 11.983 -3.167 -17.533 1.00 97.19 85 LYS A C 1
ATOM 664 O O . LYS A 1 85 ? 10.855 -2.726 -17.740 1.00 97.19 85 LYS A O 1
ATOM 669 N N . ILE A 1 86 ? 12.527 -3.207 -16.316 1.00 97.44 86 ILE A N 1
ATOM 670 C CA . ILE A 1 86 ? 11.892 -2.676 -15.110 1.00 97.44 86 ILE A CA 1
ATOM 671 C C . ILE A 1 86 ? 12.348 -1.219 -14.953 1.00 97.44 86 ILE A C 1
ATOM 673 O O . ILE A 1 86 ? 13.545 -0.978 -14.802 1.00 97.44 86 ILE A O 1
ATOM 677 N N . PRO A 1 87 ? 11.440 -0.229 -15.017 1.00 96.12 87 PRO A N 1
ATOM 678 C CA . PRO A 1 87 ? 11.842 1.174 -15.012 1.00 96.12 87 PRO A CA 1
ATOM 679 C C . PRO A 1 87 ? 12.488 1.594 -13.689 1.00 96.12 87 PRO A C 1
ATOM 681 O O . PRO A 1 87 ? 11.888 1.435 -12.631 1.00 96.12 87 PRO A O 1
ATOM 684 N N . ASP A 1 88 ? 13.672 2.194 -13.72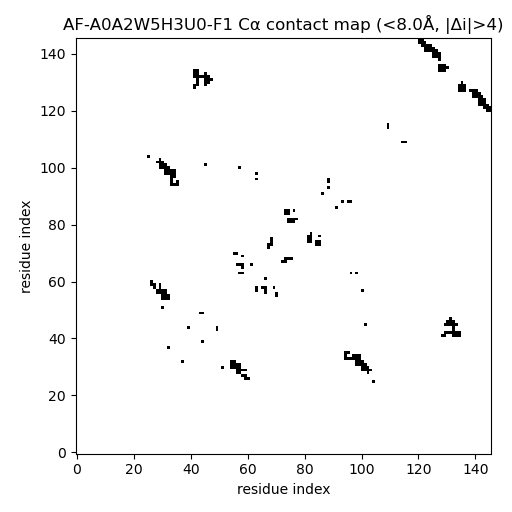0 1.00 96.06 88 ASP A N 1
ATOM 685 C CA . ASP A 1 88 ? 14.311 2.659 -12.487 1.00 96.06 88 ASP A CA 1
ATOM 686 C C . ASP A 1 88 ? 13.545 3.849 -11.867 1.00 96.06 88 ASP A C 1
ATOM 688 O O . ASP A 1 88 ? 13.035 4.738 -12.566 1.00 96.06 88 ASP A O 1
ATOM 692 N N . ILE A 1 89 ? 13.455 3.875 -10.534 1.00 94.81 89 ILE A N 1
ATOM 693 C CA . ILE A 1 89 ? 12.815 4.955 -9.770 1.00 94.81 89 ILE A CA 1
ATOM 694 C C . ILE A 1 89 ? 13.528 6.301 -9.955 1.00 94.81 89 ILE A C 1
ATOM 696 O O . ILE A 1 89 ? 12.870 7.340 -9.919 1.00 94.81 89 ILE A O 1
ATOM 700 N N . TYR A 1 90 ? 14.842 6.296 -10.198 1.00 96.06 90 TYR A N 1
ATOM 701 C CA . TYR A 1 90 ? 15.633 7.495 -10.466 1.00 96.06 90 TYR A CA 1
ATOM 702 C C . TYR A 1 90 ? 15.127 8.235 -11.711 1.00 96.06 90 TYR A C 1
ATOM 704 O O . TYR A 1 90 ? 15.009 9.458 -11.696 1.00 96.06 90 TYR A O 1
ATOM 712 N N . PHE A 1 91 ? 14.757 7.496 -12.764 1.00 97.31 91 PHE A N 1
ATOM 713 C CA . PHE A 1 91 ? 14.261 8.075 -14.016 1.00 97.31 91 PHE A CA 1
ATOM 714 C C . PHE A 1 91 ? 12.750 8.312 -14.013 1.00 97.31 91 PHE A C 1
ATOM 716 O O . PHE A 1 91 ? 12.275 9.280 -14.600 1.00 97.31 91 PHE A O 1
ATOM 723 N N . THR A 1 92 ? 11.976 7.427 -13.380 1.00 96.06 92 THR A N 1
ATOM 724 C CA . THR A 1 92 ? 10.503 7.483 -13.440 1.00 96.06 92 THR A CA 1
ATOM 725 C C . THR A 1 92 ? 9.853 8.240 -12.284 1.00 96.06 92 THR A C 1
ATOM 727 O O . THR A 1 92 ? 8.657 8.543 -12.337 1.00 96.06 92 THR A O 1
ATOM 730 N N . GLY A 1 93 ? 10.622 8.544 -11.239 1.00 96.06 93 GLY A N 1
ATOM 731 C CA . GLY A 1 93 ? 10.154 9.197 -10.026 1.00 96.06 93 GLY A CA 1
ATOM 732 C C . GLY A 1 93 ? 9.410 8.260 -9.068 1.00 96.06 93 GLY A C 1
ATOM 733 O O . GLY A 1 93 ? 8.879 7.208 -9.432 1.00 96.06 93 GLY A O 1
ATOM 734 N N . LYS A 1 94 ? 9.331 8.686 -7.801 1.00 94.25 94 LYS A N 1
ATOM 735 C CA . LYS A 1 94 ? 8.789 7.891 -6.682 1.00 94.25 94 LYS A CA 1
ATOM 736 C C . LYS A 1 94 ? 7.358 7.392 -6.878 1.00 94.25 94 LYS A C 1
ATOM 738 O O . LYS A 1 94 ? 7.009 6.312 -6.411 1.00 94.25 94 LYS A O 1
ATOM 743 N N . GLU A 1 95 ? 6.524 8.161 -7.571 1.00 95.00 95 GLU A N 1
ATOM 744 C CA . GLU A 1 95 ? 5.105 7.842 -7.748 1.00 95.00 95 GLU A CA 1
ATOM 745 C C . GLU A 1 95 ? 4.890 6.556 -8.556 1.00 95.00 95 GLU A C 1
ATOM 747 O O . GLU A 1 95 ? 3.890 5.869 -8.376 1.00 95.00 95 GLU A O 1
ATOM 752 N N . THR A 1 96 ? 5.849 6.178 -9.407 1.00 96.06 96 THR A N 1
ATOM 753 C CA . THR A 1 96 ? 5.827 4.897 -10.134 1.00 96.06 96 THR A CA 1
ATOM 754 C C . THR A 1 96 ? 5.807 3.701 -9.179 1.00 96.06 96 THR A C 1
ATOM 756 O O . THR A 1 96 ? 5.198 2.680 -9.489 1.00 96.06 96 THR A O 1
ATOM 759 N N . TYR A 1 97 ? 6.388 3.860 -7.986 1.00 96.50 97 TYR A N 1
ATOM 760 C CA . TYR A 1 97 ? 6.476 2.838 -6.942 1.00 96.50 97 TYR A CA 1
ATOM 761 C C . TYR A 1 97 ? 5.737 3.212 -5.652 1.00 96.50 97 TYR A C 1
ATOM 763 O O . TYR A 1 97 ? 5.909 2.551 -4.633 1.00 96.50 97 TYR A O 1
ATOM 771 N N . THR A 1 98 ? 4.876 4.233 -5.687 1.00 97.19 98 THR A N 1
ATOM 772 C CA . THR A 1 98 ? 4.003 4.585 -4.559 1.00 97.19 98 THR A CA 1
ATOM 773 C C . THR A 1 98 ? 2.617 3.986 -4.791 1.00 97.19 98 THR A C 1
ATOM 775 O O . THR A 1 98 ? 1.990 4.227 -5.823 1.00 97.19 98 THR A O 1
ATOM 778 N N . TYR A 1 99 ? 2.145 3.175 -3.846 1.00 98.12 99 TYR A N 1
ATOM 779 C CA . TYR A 1 99 ? 0.905 2.407 -3.968 1.00 98.12 99 TYR A CA 1
ATOM 780 C C . TYR A 1 99 ? 0.066 2.548 -2.705 1.00 98.12 99 TYR A C 1
ATOM 782 O O . TYR A 1 99 ? 0.598 2.607 -1.597 1.00 98.12 99 TYR A O 1
ATOM 790 N N . TRP A 1 100 ? -1.250 2.526 -2.882 1.00 98.25 100 TRP A N 1
ATOM 791 C CA . TRP A 1 100 ? -2.176 2.230 -1.800 1.00 98.25 100 TRP A CA 1
ATOM 792 C C . TRP A 1 100 ? -2.162 0.732 -1.532 1.00 98.25 100 TRP A C 1
ATOM 794 O O . TRP A 1 100 ? -2.322 -0.038 -2.472 1.00 98.25 100 TRP A O 1
ATOM 804 N N . PHE A 1 101 ? -2.015 0.334 -0.271 1.00 98.19 101 PHE A N 1
ATOM 805 C CA . PHE A 1 101 ? -2.247 -1.030 0.201 1.00 98.19 101 PHE A CA 1
ATOM 806 C C . PHE A 1 101 ? -3.482 -1.006 1.098 1.00 98.19 101 PHE A C 1
ATOM 808 O O . PHE A 1 101 ? -3.541 -0.215 2.039 1.00 98.19 101 PHE A O 1
ATOM 815 N N . LEU A 1 102 ? -4.469 -1.844 0.791 1.00 98.06 102 LEU A N 1
ATOM 816 C CA . LEU A 1 102 ? -5.744 -1.890 1.499 1.00 98.06 102 LEU A CA 1
ATOM 817 C C . LEU A 1 102 ? -6.085 -3.327 1.888 1.00 98.06 102 LEU A C 1
ATOM 819 O O . LEU A 1 102 ? -5.902 -4.258 1.100 1.00 98.06 102 LEU A O 1
ATOM 823 N N . LYS A 1 103 ? -6.597 -3.487 3.106 1.00 97.06 103 LYS A N 1
ATOM 824 C CA . LYS A 1 103 ? -7.120 -4.742 3.628 1.00 97.06 103 LYS A CA 1
ATOM 825 C C . LYS A 1 103 ? -8.262 -4.450 4.587 1.00 97.06 103 LYS A C 1
ATOM 827 O O . LYS A 1 103 ? -8.071 -3.733 5.566 1.00 97.06 103 LYS A O 1
ATOM 832 N N . ASP A 1 104 ? -9.390 -5.104 4.346 1.00 96.31 104 ASP A N 1
ATOM 833 C CA . ASP A 1 104 ? -10.433 -5.236 5.352 1.00 96.31 104 ASP A CA 1
ATOM 834 C C . ASP A 1 104 ? -10.058 -6.351 6.338 1.00 96.31 104 ASP A C 1
ATOM 836 O O . ASP A 1 104 ? -9.516 -7.407 5.975 1.00 96.31 104 ASP A O 1
ATOM 840 N N . PHE A 1 105 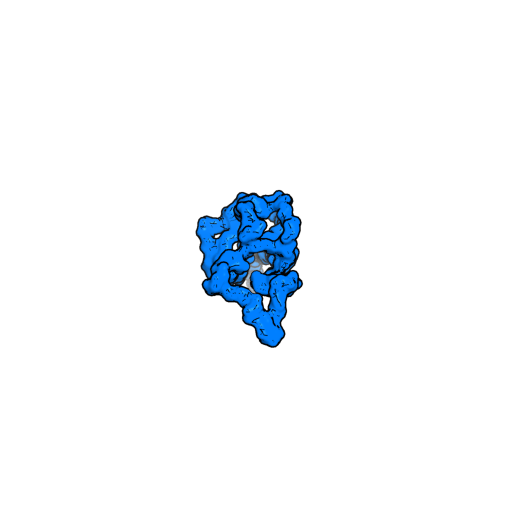? -10.335 -6.103 7.611 1.00 95.25 105 PHE A N 1
ATOM 841 C CA . PHE A 1 105 ? -10.190 -7.065 8.693 1.00 95.25 105 PHE A CA 1
ATOM 842 C C . PHE A 1 105 ? -11.264 -6.804 9.749 1.00 95.25 105 PHE A C 1
ATOM 844 O O . PHE A 1 105 ? -11.854 -5.725 9.806 1.00 95.25 105 PHE A O 1
ATOM 851 N N . THR A 1 106 ? -11.550 -7.813 10.565 1.00 93.94 106 THR A N 1
ATOM 852 C CA . THR A 1 106 ? -12.536 -7.719 11.641 1.00 93.94 106 THR A CA 1
ATOM 853 C C . THR A 1 106 ? -11.820 -7.822 12.969 1.00 93.94 106 THR A C 1
ATOM 855 O O . THR A 1 106 ? -10.992 -8.707 13.154 1.00 93.94 106 THR A O 1
ATOM 858 N N . GLU A 1 107 ? -12.173 -6.929 13.884 1.00 92.50 107 GLU A N 1
ATOM 859 C CA . GLU A 1 107 ? -11.651 -6.905 15.240 1.00 92.50 107 GLU A CA 1
ATOM 860 C C . GLU A 1 107 ? -12.808 -6.725 16.220 1.00 92.50 107 GLU A C 1
ATOM 862 O O . GLU A 1 107 ? -13.782 -6.023 15.923 1.00 92.50 107 GLU A O 1
ATOM 867 N N . MET A 1 108 ? -12.715 -7.365 17.383 1.00 90.12 108 MET A N 1
ATOM 868 C CA . MET A 1 108 ? -13.685 -7.145 18.446 1.00 90.12 108 MET A CA 1
ATOM 869 C C . MET A 1 108 ? -13.408 -5.803 19.131 1.00 90.12 108 MET A C 1
ATOM 871 O O . MET A 1 108 ? -12.250 -5.459 19.368 1.00 90.12 108 MET A O 1
ATOM 875 N N . PRO A 1 109 ? -14.448 -5.036 19.502 1.00 88.56 109 PRO A N 1
ATOM 876 C CA . PRO A 1 109 ? -14.251 -3.848 20.317 1.00 88.56 109 PRO A CA 1
ATOM 877 C C . PRO A 1 109 ? -13.509 -4.196 21.611 1.00 88.56 109 PRO A C 1
ATOM 879 O O . PRO A 1 109 ? -13.855 -5.173 22.279 1.00 88.56 109 PRO A O 1
ATOM 882 N N . ALA A 1 110 ? -12.522 -3.372 21.961 1.00 89.88 110 ALA A N 1
ATOM 883 C CA . ALA A 1 110 ? -11.824 -3.467 23.235 1.00 89.88 110 ALA A CA 1
ATOM 884 C C . ALA A 1 110 ? -12.822 -3.396 24.403 1.00 89.88 110 ALA A C 1
ATOM 886 O O . ALA A 1 110 ? -13.772 -2.604 24.367 1.00 89.88 110 ALA A O 1
ATOM 887 N N . LYS A 1 111 ? -12.626 -4.222 25.433 1.00 90.31 111 LYS A N 1
ATOM 888 C CA . LYS A 1 111 ? -13.485 -4.250 26.623 1.00 90.31 111 LYS A CA 1
ATOM 889 C C . LYS A 1 111 ? -12.832 -3.501 27.779 1.00 90.31 111 LYS A C 1
ATOM 891 O O . LYS A 1 111 ? -11.666 -3.716 28.088 1.00 90.31 111 LYS A O 1
ATOM 896 N N . GLY A 1 112 ? -13.608 -2.669 28.474 1.00 90.62 112 GLY A N 1
ATOM 897 C CA . GLY A 1 112 ? -13.119 -1.931 29.641 1.00 90.62 112 GLY A CA 1
ATOM 898 C C . GLY A 1 112 ? -11.916 -1.051 29.293 1.00 90.62 112 GLY A C 1
ATOM 899 O O . GLY A 1 112 ? -12.047 -0.123 28.502 1.00 90.62 112 GLY A O 1
ATOM 900 N N . GLU A 1 113 ? -10.762 -1.359 29.885 1.00 89.00 113 GLU A N 1
ATOM 901 C CA . GLU A 1 113 ? -9.497 -0.629 29.707 1.00 89.00 113 GLU A CA 1
ATOM 902 C C . GLU A 1 113 ? -8.552 -1.270 28.670 1.00 89.00 113 GLU A C 1
ATOM 904 O O . GLU A 1 113 ? -7.404 -0.849 28.528 1.00 89.00 113 GLU A O 1
ATOM 909 N N . GLU A 1 114 ? -9.003 -2.297 27.942 1.00 89.62 114 GLU A N 1
ATOM 910 C CA . GLU A 1 114 ? -8.208 -2.926 26.885 1.00 89.62 114 GLU A CA 1
ATOM 911 C C . GLU A 1 114 ? -7.832 -1.927 25.776 1.00 89.62 114 GLU A C 1
ATOM 913 O O . GLU A 1 114 ? -8.581 -1.009 25.433 1.00 89.62 114 GLU A O 1
ATOM 918 N N . GLN A 1 115 ? -6.665 -2.143 25.166 1.00 90.12 115 GLN A N 1
ATOM 919 C CA . GLN A 1 115 ? -6.188 -1.370 24.022 1.00 90.12 115 GLN A CA 1
ATOM 920 C C . GLN A 1 115 ? -5.855 -2.299 22.859 1.00 90.12 115 GLN A C 1
ATOM 922 O O . GLN A 1 115 ? -5.241 -3.350 23.041 1.00 90.12 115 GLN A O 1
ATOM 927 N N . VAL A 1 116 ? -6.228 -1.876 21.651 1.00 91.75 116 VAL A N 1
ATOM 928 C CA . VAL A 1 116 ? -5.914 -2.577 20.403 1.00 91.75 116 VAL A CA 1
ATOM 929 C C . VAL A 1 116 ? -4.838 -1.799 19.662 1.00 91.75 116 VAL A C 1
ATOM 931 O O . VAL A 1 116 ? -4.970 -0.595 19.441 1.00 91.75 116 VAL A O 1
ATOM 934 N N . TRP A 1 117 ? -3.790 -2.505 19.248 1.00 92.31 117 TRP A N 1
ATOM 935 C CA . TRP A 1 117 ? -2.643 -1.929 18.557 1.00 92.31 117 TRP A CA 1
ATOM 936 C C . TRP A 1 117 ? -2.525 -2.501 17.149 1.00 92.31 117 TRP A C 1
ATOM 938 O O . TRP A 1 117 ? -2.508 -3.716 16.966 1.00 92.31 117 TRP A O 1
ATOM 948 N N . LEU A 1 118 ? -2.372 -1.620 16.159 1.00 92.50 118 LEU A N 1
ATOM 949 C CA . LEU A 1 118 ? -1.936 -2.000 14.820 1.00 92.50 118 LEU A CA 1
ATOM 950 C C . LEU A 1 118 ? -0.419 -1.816 14.735 1.00 92.50 118 LEU A C 1
ATOM 952 O O . LEU A 1 118 ? 0.070 -0.688 14.731 1.00 92.50 118 LEU A O 1
ATOM 956 N N . ASN A 1 119 ? 0.317 -2.926 14.695 1.00 91.50 119 ASN A N 1
ATOM 957 C CA . ASN A 1 119 ? 1.776 -2.919 14.713 1.00 91.50 119 ASN A CA 1
ATOM 958 C C . ASN A 1 119 ? 2.361 -3.223 13.324 1.00 91.50 119 ASN A C 1
ATOM 960 O O . ASN A 1 119 ? 2.127 -4.297 12.767 1.00 91.50 119 ASN A O 1
ATOM 964 N N . PHE A 1 120 ? 3.159 -2.297 12.787 1.00 90.38 120 PHE A N 1
ATOM 965 C CA . PHE A 1 120 ? 3.878 -2.467 11.527 1.00 90.38 120 PHE A CA 1
ATOM 966 C C . PHE A 1 120 ? 5.343 -2.802 11.800 1.00 90.38 120 PHE A C 1
ATOM 968 O O . PHE A 1 120 ? 6.110 -1.952 12.229 1.00 90.38 120 PHE A O 1
ATOM 975 N N . ARG A 1 121 ? 5.749 -4.037 11.487 1.00 89.75 121 ARG A N 1
ATOM 976 C CA . ARG A 1 121 ? 7.120 -4.529 11.734 1.00 89.75 121 ARG A CA 1
ATOM 977 C C . ARG A 1 121 ? 8.147 -4.088 10.684 1.00 89.75 121 ARG A C 1
ATOM 979 O O . ARG A 1 121 ? 9.330 -4.371 10.838 1.00 89.75 121 ARG A O 1
ATOM 986 N N . GLY A 1 122 ? 7.700 -3.472 9.592 1.00 90.88 122 GLY A N 1
ATOM 987 C CA . GLY A 1 122 ? 8.577 -2.993 8.530 1.00 90.88 122 GLY A CA 1
ATOM 988 C C . GLY A 1 122 ? 7.803 -2.296 7.419 1.00 90.88 122 GLY A C 1
ATOM 989 O O . GLY A 1 122 ? 6.883 -2.869 6.837 1.00 90.88 122 GLY A O 1
ATOM 990 N N . ILE A 1 123 ? 8.191 -1.057 7.121 1.00 92.50 123 ILE A N 1
ATOM 991 C CA . ILE A 1 123 ? 7.666 -0.259 6.009 1.00 92.50 123 ILE A CA 1
ATOM 992 C C . ILE A 1 123 ? 8.855 0.346 5.273 1.00 92.50 123 ILE A C 1
ATOM 994 O O . ILE A 1 123 ? 9.648 1.069 5.862 1.00 92.50 123 ILE A O 1
ATOM 998 N N . ASN A 1 124 ? 8.990 0.070 3.976 1.00 91.81 124 ASN A N 1
ATOM 999 C CA . ASN A 1 124 ? 10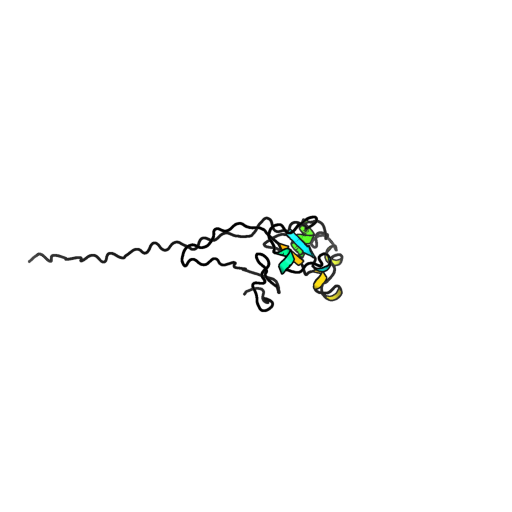.078 0.628 3.177 1.00 91.81 124 ASN A CA 1
ATOM 1000 C C . ASN A 1 124 ? 9.543 1.633 2.134 1.00 91.81 124 ASN A C 1
ATOM 1002 O O . ASN A 1 124 ? 8.875 1.226 1.190 1.00 91.81 124 ASN A O 1
ATOM 1006 N N . TYR A 1 125 ? 9.798 2.940 2.222 1.00 90.81 125 TYR A N 1
ATOM 1007 C CA . TYR A 1 125 ? 10.479 3.653 3.315 1.00 90.81 125 TYR A CA 1
ATOM 1008 C C . TYR A 1 125 ? 9.552 4.568 4.108 1.00 90.81 125 TYR A C 1
ATOM 1010 O O . TYR A 1 125 ? 9.863 4.914 5.245 1.00 90.81 125 TYR A O 1
ATOM 1018 N N . SER A 1 126 ? 8.432 4.987 3.522 1.00 94.25 126 SER A N 1
ATOM 1019 C CA . SER A 1 126 ? 7.521 5.911 4.176 1.00 94.25 126 SER A CA 1
ATOM 1020 C C . SER A 1 126 ? 6.066 5.671 3.817 1.00 94.25 126 SER A C 1
ATOM 1022 O O . SER A 1 126 ? 5.755 5.215 2.717 1.00 94.25 126 SER A O 1
ATOM 1024 N N . CYS A 1 127 ? 5.169 5.984 4.749 1.00 95.81 127 CYS A N 1
ATOM 1025 C CA . CYS A 1 127 ? 3.738 5.818 4.543 1.00 95.81 127 CYS A CA 1
ATOM 1026 C C . CYS A 1 127 ? 2.907 6.813 5.350 1.00 95.81 127 CYS A C 1
ATOM 1028 O O . CYS A 1 127 ? 3.300 7.269 6.426 1.00 95.81 127 CYS A O 1
ATOM 1030 N N . ASP A 1 128 ? 1.705 7.058 4.844 1.00 97.25 128 ASP A N 1
ATOM 1031 C CA . ASP A 1 128 ? 0.580 7.465 5.668 1.00 97.25 128 ASP A CA 1
ATOM 1032 C C . ASP A 1 128 ? -0.302 6.247 5.950 1.00 97.25 128 ASP A C 1
ATOM 1034 O O . ASP A 1 128 ? -0.522 5.417 5.067 1.00 97.25 128 ASP A O 1
ATOM 1038 N N . VAL A 1 129 ? -0.825 6.163 7.170 1.00 97.19 129 VAL A N 1
ATOM 1039 C CA . VAL A 1 129 ? -1.696 5.082 7.628 1.00 97.19 129 VAL A CA 1
ATOM 1040 C C . VAL A 1 129 ? -3.087 5.644 7.874 1.00 97.19 129 VAL A C 1
ATOM 1042 O O . VAL A 1 129 ? -3.255 6.650 8.564 1.00 97.19 129 VAL A O 1
ATOM 1045 N N . TYR A 1 130 ? -4.092 4.971 7.324 1.00 98.12 130 TYR A N 1
ATOM 1046 C CA . TYR A 1 130 ? -5.493 5.324 7.499 1.00 98.12 130 TYR A CA 1
ATOM 1047 C C . TYR A 1 130 ? -6.283 4.104 7.962 1.00 98.12 130 TYR A C 1
ATOM 1049 O O . TYR A 1 130 ? -6.026 2.991 7.509 1.00 98.12 130 TYR A O 1
ATOM 1057 N N . LEU A 1 131 ? -7.259 4.323 8.838 1.00 97.19 131 LEU A N 1
ATOM 1058 C CA . LEU A 1 131 ? -8.175 3.296 9.321 1.00 97.19 131 LEU A CA 1
ATOM 1059 C C . LEU A 1 131 ? -9.568 3.901 9.480 1.00 97.19 131 LEU A C 1
ATOM 1061 O O . LEU A 1 131 ? -9.725 4.943 10.119 1.00 97.19 131 LEU A O 1
ATOM 1065 N N . ASN A 1 132 ? -10.581 3.254 8.903 1.00 96.81 132 ASN A N 1
ATOM 1066 C CA . ASN A 1 132 ? -11.990 3.650 9.008 1.00 96.81 132 ASN A CA 1
ATOM 1067 C C . ASN A 1 132 ? -12.237 5.137 8.682 1.00 96.81 132 ASN A C 1
ATOM 1069 O O . ASN A 1 132 ? -12.974 5.837 9.379 1.00 96.81 132 ASN A O 1
ATOM 1073 N N . GLY A 1 133 ? -11.584 5.642 7.632 1.00 97.69 133 GLY A N 1
ATOM 1074 C CA . GLY A 1 133 ? -11.698 7.029 7.185 1.00 97.69 133 GLY A CA 1
ATOM 1075 C C . GLY A 1 133 ? -10.939 8.054 8.030 1.00 97.69 133 GLY A C 1
ATOM 1076 O O . GLY A 1 133 ? -11.192 9.251 7.903 1.00 97.69 133 GLY A O 1
ATOM 1077 N N . LYS A 1 134 ? -10.019 7.630 8.901 1.00 97.69 134 LYS A N 1
ATOM 1078 C CA . LYS A 1 134 ? -9.196 8.530 9.720 1.00 97.69 134 LYS A CA 1
ATOM 1079 C C . LYS A 1 134 ? -7.718 8.281 9.469 1.00 97.69 134 LYS A C 1
ATOM 1081 O O . LYS A 1 134 ? -7.278 7.136 9.471 1.00 97.69 134 LYS A O 1
ATOM 1086 N N . LYS A 1 135 ? -6.947 9.355 9.291 1.00 97.50 135 LYS A N 1
ATOM 1087 C CA . LYS A 1 135 ? -5.482 9.292 9.272 1.00 97.50 135 LYS A CA 1
ATOM 1088 C C . LYS A 1 135 ? -4.975 9.033 10.693 1.00 97.50 135 LYS A C 1
ATOM 1090 O O . LYS A 1 135 ? -5.405 9.724 11.613 1.00 97.50 135 LYS A O 1
ATOM 1095 N N . LEU A 1 136 ? -4.105 8.042 10.868 1.00 95.69 136 LEU A N 1
ATOM 1096 C CA . LEU A 1 136 ? -3.602 7.627 12.183 1.00 95.69 136 LEU A CA 1
ATOM 1097 C C . LEU A 1 136 ? -2.293 8.322 12.560 1.00 95.69 136 LEU A C 1
ATOM 1099 O O . LEU A 1 136 ? -2.087 8.663 13.720 1.00 95.69 136 LEU A O 1
ATOM 1103 N N . ASN A 1 137 ? -1.414 8.553 11.587 1.00 94.31 137 ASN A N 1
ATOM 1104 C CA . ASN A 1 137 ? -0.148 9.242 11.796 1.00 94.31 137 ASN A CA 1
ATOM 1105 C C . ASN A 1 137 ? -0.294 10.749 11.523 1.00 94.31 137 ASN A C 1
ATOM 1107 O O . ASN A 1 137 ? -0.824 11.153 10.488 1.00 94.31 137 ASN A O 1
ATOM 1111 N N . GLN A 1 138 ? 0.187 11.592 12.441 1.00 93.38 138 GLN A N 1
ATOM 1112 C CA . GLN A 1 138 ? 0.192 13.052 12.255 1.00 93.38 138 GLN A CA 1
ATOM 1113 C C . GLN A 1 138 ? 1.198 13.467 11.175 1.00 93.38 138 GLN A C 1
ATOM 1115 O O . GLN A 1 138 ? 0.891 14.268 10.292 1.00 93.38 138 GLN A O 1
ATOM 1120 N N . GLU A 1 139 ? 2.376 12.852 11.214 1.00 93.88 139 GLU A N 1
ATOM 1121 C CA . GLU A 1 139 ? 3.461 13.049 10.262 1.00 93.88 139 GLU A CA 1
ATOM 1122 C C . GLU A 1 139 ? 3.740 11.759 9.504 1.00 93.88 139 GLU A C 1
ATOM 1124 O O . GLU A 1 139 ? 3.493 10.666 10.013 1.00 93.88 139 GLU A O 1
ATOM 1129 N N . LEU A 1 140 ? 4.274 11.883 8.288 1.00 92.38 140 LEU A N 1
ATOM 1130 C CA . LEU A 1 140 ? 4.638 10.744 7.453 1.00 92.38 140 LEU A CA 1
ATOM 1131 C C . LEU A 1 140 ? 5.580 9.807 8.223 1.00 92.38 140 LEU A C 1
ATOM 1133 O O . LEU A 1 140 ? 6.686 10.214 8.583 1.00 92.38 140 LEU A O 1
ATOM 1137 N N . PHE A 1 141 ? 5.173 8.555 8.430 1.00 92.38 141 PHE A N 1
ATOM 1138 C CA . PHE A 1 141 ? 6.070 7.553 9.000 1.00 92.38 141 PHE A CA 1
ATOM 1139 C C . PHE A 1 141 ? 7.220 7.316 8.029 1.00 92.38 141 PHE A C 1
ATOM 1141 O O . PHE A 1 141 ? 6.991 7.211 6.824 1.00 92.38 141 PHE A O 1
ATOM 1148 N N . LYS A 1 142 ? 8.454 7.285 8.536 1.00 92.19 142 LYS A N 1
ATOM 1149 C CA . LYS A 1 142 ? 9.680 7.133 7.745 1.00 92.19 142 LYS A CA 1
ATOM 1150 C C . LYS A 1 142 ? 10.650 6.221 8.477 1.00 92.19 142 LYS A C 1
ATOM 1152 O O . LYS A 1 142 ? 11.029 6.538 9.596 1.00 92.19 142 LYS A O 1
ATOM 1157 N N . GLY A 1 143 ? 11.101 5.158 7.827 1.00 87.75 143 GLY A N 1
ATOM 1158 C CA . GLY A 1 143 ? 12.061 4.225 8.405 1.00 87.75 143 GLY A CA 1
ATOM 1159 C C . GLY A 1 143 ? 11.655 2.777 8.186 1.00 87.75 143 GLY A C 1
ATOM 1160 O O . GLY A 1 143 ? 10.489 2.421 8.311 1.00 87.75 143 GLY A O 1
ATOM 1161 N N . MET A 1 144 ? 12.648 1.940 7.888 1.00 85.56 144 MET A N 1
ATOM 1162 C CA . MET A 1 144 ? 12.451 0.507 7.656 1.00 85.56 144 MET A CA 1
ATOM 1163 C C . MET A 1 144 ? 12.321 -0.307 8.951 1.00 85.56 144 MET A C 1
ATOM 1165 O O . MET A 1 144 ? 11.692 -1.360 8.934 1.00 85.56 144 MET A O 1
ATOM 1169 N N . PHE A 1 145 ? 12.897 0.183 10.053 1.00 78.19 145 PHE A N 1
ATOM 1170 C CA . PHE A 1 145 ? 13.021 -0.517 11.338 1.00 78.19 145 PHE A CA 1
ATOM 1171 C C . PHE A 1 145 ? 12.481 0.331 12.498 1.00 78.19 145 PHE A C 1
ATOM 1173 O O . PHE A 1 145 ? 13.191 0.566 13.474 1.00 78.19 145 PHE A O 1
ATOM 1180 N N . LEU A 1 146 ? 11.278 0.878 12.320 1.00 58.47 146 LEU A N 1
ATOM 1181 C CA . LEU A 1 146 ? 10.604 1.688 13.336 1.00 58.47 146 LEU A CA 1
ATOM 1182 C C . LEU A 1 146 ? 10.227 0.869 14.574 1.00 58.47 146 LEU A C 1
ATOM 1184 O O . LEU A 1 146 ? 9.849 -0.312 14.401 1.00 58.47 146 LEU A O 1
#

Sequence (146 aa):
MKKLLFTVLGLLSLATITFAQNQYELNTGWVCKNVKEIKDNGTAISKNNYSVKNWMSAVVPGTVLTTLLENKKIPDPFYGMNNNKIPDIYFTGKETYTYWFLKDFTEMPAKGEEQVWLNFRGINYSCDVYLNGKKLNQELFKGMFL